Protein AF-A0A8E2F666-F1 (afdb_monomer_lite)

Radius of gyration: 19.04 Å; chains: 1; bounding box: 49×52×47 Å

Secondary structure (DSSP, 8-state):
----------GGGS-HHHHHHHHHHHHHHHTTTS---HHHHHHHHHHHTT-HHHHHHHHHHHHHT-PPPHHHHHHHHHHHHHHTT-----HHHHHHHHHHHHHHHHHHHH-SS---HHHHHHHHHTTSS----HHHHHHHHGGGTTTEE--SSTTPPPEES-HHHHHHHH-TTT---TT-

Organism: NCBI:txid574774

pLDDT: mean 80.24, std 13.09, range [39.84, 94.88]

Sequence (180 aa):
MPAILHRDLVLTDVPRETVDYDIVIYFWQELNDVELSAPGVECLVEKACGLFIWAATACRYIKAGRRVTKEELDQIYTRILLDSIRGDYAEEEKTKLFSLFRRIVGAIVVLFDPLSAKALCELLNSSRQEDIRQEDIKQTLNDLHSVLEIPESQPNPIRLLHPSFRDFLLAKERCQTQQL

Structure (mmCIF, N/CA/C/O backbone):
data_AF-A0A8E2F666-F1
#
_entry.id   AF-A0A8E2F666-F1
#
loop_
_atom_site.group_PDB
_atom_site.id
_atom_site.type_symbol
_atom_site.label_atom_id
_atom_site.label_alt_id
_atom_site.label_comp_id
_atom_site.label_asym_id
_atom_site.label_entity_id
_atom_site.label_seq_id
_atom_site.pdbx_PDB_ins_code
_atom_site.Cartn_x
_atom_site.Cartn_y
_atom_site.Cartn_z
_atom_site.occupancy
_atom_site.B_iso_or_equiv
_atom_site.auth_seq_id
_atom_site.auth_comp_id
_atom_site.auth_asym_id
_atom_site.auth_atom_id
_atom_site.pdbx_PDB_model_num
ATOM 1 N N . MET A 1 1 ? 27.499 35.305 19.940 1.00 39.97 1 MET A N 1
ATOM 2 C CA . MET A 1 1 ? 27.268 33.935 19.434 1.00 39.97 1 MET A CA 1
ATOM 3 C C . MET A 1 1 ? 26.036 33.999 18.541 1.00 39.97 1 MET A C 1
ATOM 5 O O . MET A 1 1 ? 25.009 34.420 19.059 1.00 39.97 1 MET A O 1
ATOM 9 N N . PRO A 1 2 ? 26.126 33.742 17.223 1.00 41.59 2 PRO A N 1
ATOM 10 C CA . PRO A 1 2 ? 24.967 33.833 16.342 1.00 41.59 2 PRO A CA 1
ATOM 11 C C . PRO A 1 2 ? 24.052 32.621 16.545 1.00 41.59 2 PRO A C 1
ATOM 13 O O . PRO A 1 2 ? 24.527 31.495 16.684 1.00 41.59 2 PRO A O 1
ATOM 16 N N . ALA A 1 3 ? 22.746 32.877 16.602 1.00 41.34 3 ALA A N 1
ATOM 17 C CA . ALA A 1 3 ? 21.719 31.857 16.748 1.00 41.34 3 ALA A CA 1
ATOM 18 C C . ALA A 1 3 ? 21.662 30.991 15.483 1.00 41.34 3 ALA A C 1
ATOM 20 O O . ALA A 1 3 ? 21.488 31.501 14.376 1.00 41.34 3 ALA A O 1
ATOM 21 N N . ILE A 1 4 ? 21.816 29.682 15.655 1.00 47.88 4 ILE A N 1
ATOM 22 C CA . ILE A 1 4 ? 21.567 28.705 14.600 1.00 47.88 4 ILE A CA 1
ATOM 23 C C . ILE A 1 4 ? 20.048 28.660 14.419 1.00 47.88 4 ILE A C 1
ATOM 25 O O . ILE A 1 4 ? 19.332 28.175 15.293 1.00 47.88 4 ILE A O 1
ATOM 29 N N . LEU A 1 5 ? 19.550 29.220 13.314 1.00 39.84 5 LEU A N 1
ATOM 30 C CA . LEU A 1 5 ? 18.171 29.011 12.886 1.00 39.84 5 LEU A CA 1
ATOM 31 C C . LEU A 1 5 ? 18.035 27.536 12.489 1.00 39.84 5 LEU A C 1
ATOM 33 O O . LEU A 1 5 ? 18.427 27.146 11.390 1.00 39.84 5 LEU A O 1
ATOM 37 N N . HIS A 1 6 ? 17.484 26.718 13.383 1.00 48.69 6 HIS A N 1
ATOM 38 C CA . HIS A 1 6 ? 16.915 25.435 12.993 1.00 48.69 6 HIS A CA 1
ATOM 39 C C . HIS A 1 6 ? 15.712 25.728 12.091 1.00 48.69 6 HIS A C 1
ATOM 41 O O . HIS A 1 6 ? 14.662 26.166 12.554 1.00 48.69 6 HIS A O 1
ATOM 47 N N . ARG A 1 7 ? 15.893 25.570 10.777 1.00 46.53 7 ARG A N 1
ATOM 48 C CA . ARG A 1 7 ? 14.768 25.374 9.866 1.00 46.53 7 ARG A CA 1
ATOM 49 C C . ARG A 1 7 ? 14.426 23.899 9.931 1.00 46.53 7 ARG A C 1
ATOM 51 O O . ARG A 1 7 ? 15.154 23.081 9.372 1.00 46.53 7 ARG A O 1
ATOM 58 N N . ASP A 1 8 ? 13.339 23.588 10.619 1.00 46.69 8 ASP A N 1
ATOM 59 C CA . ASP A 1 8 ? 12.695 22.290 10.506 1.00 46.69 8 ASP A CA 1
ATOM 60 C C . ASP A 1 8 ? 12.201 22.158 9.063 1.00 46.69 8 ASP A C 1
ATOM 62 O O . ASP A 1 8 ? 11.197 22.748 8.663 1.00 46.69 8 ASP A O 1
ATOM 66 N N . LEU A 1 9 ? 12.978 21.456 8.236 1.00 44.91 9 LEU A N 1
ATOM 67 C CA . LEU A 1 9 ? 12.535 21.016 6.922 1.00 44.91 9 LEU A CA 1
ATOM 68 C C . LEU A 1 9 ? 11.530 19.893 7.164 1.00 44.91 9 LEU A C 1
ATOM 70 O O . LEU A 1 9 ? 11.880 18.721 7.278 1.00 44.91 9 LEU A O 1
ATOM 74 N N . VAL A 1 10 ? 10.274 20.293 7.318 1.00 49.91 10 VAL A N 1
ATOM 75 C CA . VAL A 1 10 ? 9.126 19.399 7.313 1.00 49.91 10 VAL A CA 1
ATOM 76 C C . VAL A 1 10 ? 9.102 18.727 5.936 1.00 49.91 10 VAL A C 1
ATOM 78 O O . VAL A 1 10 ? 8.882 19.382 4.921 1.00 49.91 10 VAL A O 1
ATOM 81 N N . LEU A 1 11 ? 9.402 17.425 5.894 1.00 49.41 11 LEU A N 1
ATOM 82 C CA . LEU A 1 11 ? 9.521 16.614 4.670 1.00 49.41 11 LEU A CA 1
ATOM 83 C C . LEU A 1 11 ? 8.220 16.578 3.838 1.00 49.41 11 LEU A C 1
ATOM 85 O O . LEU A 1 11 ? 8.225 16.143 2.692 1.00 49.41 11 LEU A O 1
ATOM 89 N N . THR A 1 12 ? 7.103 17.030 4.405 1.00 47.50 12 THR A N 1
ATOM 90 C CA . THR A 1 12 ? 5.752 16.903 3.850 1.00 47.50 12 THR A CA 1
ATOM 91 C C . THR A 1 12 ? 5.328 17.996 2.864 1.00 47.50 12 THR A C 1
ATOM 93 O O . THR A 1 12 ? 4.172 17.984 2.459 1.00 47.50 12 THR A O 1
ATOM 96 N N . ASP A 1 13 ? 6.219 18.901 2.440 1.00 58.03 13 ASP A N 1
ATOM 97 C CA . ASP A 1 13 ? 5.845 20.039 1.570 1.00 58.03 13 ASP A CA 1
ATOM 98 C C . ASP A 1 13 ? 6.651 20.131 0.258 1.00 58.03 13 ASP A C 1
ATOM 100 O O . ASP A 1 13 ? 6.774 21.195 -0.351 1.00 58.03 13 ASP A O 1
ATOM 104 N N . VAL A 1 14 ? 7.233 19.014 -0.195 1.00 68.88 14 VAL A N 1
ATOM 105 C CA . VAL A 1 14 ? 7.909 18.954 -1.501 1.00 68.88 14 VAL A CA 1
ATOM 106 C C . VAL A 1 14 ? 6.902 18.519 -2.572 1.00 68.88 14 VAL A C 1
ATOM 108 O O . VAL A 1 14 ? 6.329 17.433 -2.448 1.00 68.88 14 VAL A O 1
ATOM 111 N N . PRO A 1 15 ? 6.680 19.319 -3.635 1.00 83.44 15 PRO A N 1
ATOM 112 C CA . PRO A 1 15 ? 5.785 18.944 -4.721 1.00 83.44 15 PRO A CA 1
ATOM 113 C C . PRO A 1 15 ? 6.176 17.600 -5.323 1.00 83.44 15 PRO A C 1
ATOM 115 O O . PRO A 1 15 ? 7.357 17.319 -5.542 1.00 83.44 15 PRO A O 1
ATOM 118 N N . ARG A 1 16 ? 5.175 16.782 -5.653 1.00 81.06 16 ARG A N 1
ATOM 119 C CA . ARG A 1 16 ? 5.402 15.464 -6.250 1.00 81.06 16 ARG A CA 1
ATOM 120 C C . ARG A 1 16 ? 6.248 15.532 -7.522 1.00 81.06 16 ARG A C 1
ATOM 122 O O . ARG A 1 16 ? 7.115 14.698 -7.726 1.00 81.06 16 ARG A O 1
ATOM 129 N N . GLU A 1 17 ? 6.050 16.573 -8.317 1.00 87.56 17 GLU A N 1
ATOM 130 C CA . GLU A 1 17 ? 6.833 16.859 -9.521 1.00 87.56 17 GLU A CA 1
ATOM 131 C C . GLU A 1 17 ? 8.328 17.019 -9.218 1.00 87.56 17 GLU A C 1
ATOM 133 O O . GLU A 1 17 ? 9.167 16.525 -9.966 1.00 87.56 17 GLU A O 1
ATOM 138 N N . THR A 1 18 ? 8.672 17.668 -8.101 1.00 89.19 18 THR A N 1
ATOM 139 C CA . THR A 1 18 ? 10.059 17.819 -7.648 1.00 89.19 18 THR A CA 1
ATOM 140 C C . THR A 1 18 ? 10.631 16.483 -7.191 1.00 89.19 18 THR A C 1
ATOM 142 O O . THR A 1 18 ? 11.737 16.133 -7.587 1.00 89.19 18 THR A O 1
ATOM 145 N N . VAL A 1 19 ? 9.862 15.704 -6.425 1.00 88.19 19 VAL A N 1
ATOM 146 C CA . VAL A 1 19 ? 10.290 14.370 -5.977 1.00 88.19 19 VAL A CA 1
ATOM 147 C C . VAL A 1 19 ? 10.522 13.439 -7.168 1.00 88.19 19 VAL 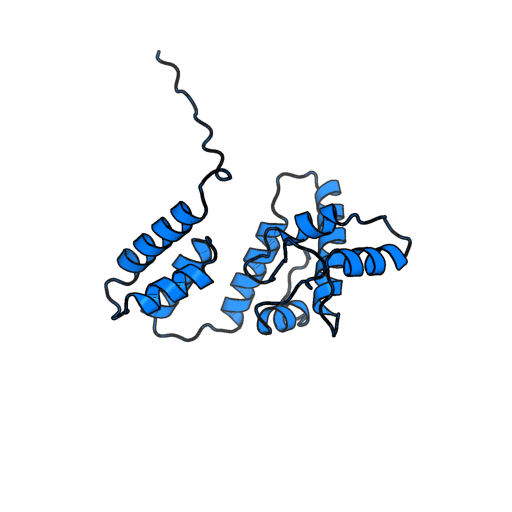A C 1
ATOM 149 O O . VAL A 1 19 ? 11.549 12.769 -7.236 1.00 88.19 19 VAL A O 1
ATOM 152 N N . ASP A 1 20 ? 9.599 13.415 -8.129 1.00 90.81 20 ASP A N 1
ATOM 153 C CA . ASP A 1 20 ? 9.707 12.576 -9.321 1.00 90.81 20 ASP A CA 1
ATOM 154 C C . ASP A 1 20 ? 10.873 13.034 -10.213 1.00 90.81 20 ASP A C 1
ATOM 156 O O . ASP A 1 20 ? 11.606 12.197 -10.740 1.00 90.81 20 ASP A O 1
ATOM 160 N N . TYR A 1 21 ? 11.124 14.344 -10.315 1.00 93.38 21 TYR A N 1
ATOM 161 C CA . TYR A 1 21 ? 12.300 14.885 -11.001 1.00 93.38 21 TYR A CA 1
ATOM 162 C C . TYR A 1 21 ? 13.618 14.474 -10.324 1.00 93.38 21 TYR A C 1
ATOM 164 O O . TYR A 1 21 ? 14.557 14.048 -11.000 1.00 93.38 21 TYR A O 1
ATOM 172 N N . ASP A 1 22 ? 13.689 14.525 -8.994 1.00 94.38 22 ASP A N 1
ATOM 173 C CA . ASP A 1 22 ? 14.873 14.076 -8.260 1.00 94.38 22 ASP A CA 1
ATOM 174 C C . ASP A 1 22 ? 15.072 12.553 -8.397 1.00 94.38 22 ASP A C 1
ATOM 176 O O . ASP A 1 22 ? 16.206 12.077 -8.502 1.00 94.38 22 ASP A O 1
ATOM 180 N N . ILE A 1 23 ? 13.986 11.776 -8.483 1.00 92.50 23 ILE A N 1
ATOM 181 C CA . ILE A 1 23 ? 14.031 10.338 -8.787 1.00 92.50 23 ILE A CA 1
ATOM 182 C C . ILE A 1 23 ? 14.532 10.082 -10.220 1.00 92.50 23 ILE A C 1
ATOM 184 O O . ILE A 1 23 ? 15.317 9.154 -10.421 1.00 92.50 23 ILE A O 1
ATOM 188 N N . VAL A 1 24 ? 14.153 10.903 -11.210 1.00 94.88 24 VAL A N 1
ATOM 189 C CA . VAL A 1 24 ? 14.712 10.836 -12.578 1.00 94.88 24 VAL A CA 1
ATOM 190 C C . VAL A 1 24 ? 16.228 11.018 -12.539 1.00 94.88 24 VAL A C 1
ATOM 192 O O . VAL A 1 24 ? 16.959 10.204 -13.106 1.00 94.88 24 VAL A O 1
ATOM 195 N N . ILE A 1 25 ? 16.712 12.062 -11.856 1.00 94.44 25 ILE A N 1
ATOM 196 C CA . ILE A 1 25 ? 18.153 12.321 -11.715 1.00 94.44 25 ILE A CA 1
ATOM 197 C C . ILE A 1 25 ? 18.838 11.138 -11.033 1.00 94.44 25 ILE A C 1
ATOM 199 O O . ILE A 1 25 ? 19.870 10.664 -11.511 1.00 94.44 25 ILE A O 1
ATOM 203 N N . TYR A 1 26 ? 18.244 10.633 -9.951 1.00 94.75 26 TYR A N 1
ATOM 204 C CA . TYR A 1 26 ? 18.760 9.482 -9.226 1.00 94.75 26 TYR A CA 1
ATOM 205 C C . TYR A 1 26 ? 18.896 8.250 -10.128 1.00 94.75 26 TYR A C 1
ATOM 207 O O . TYR A 1 26 ? 19.944 7.608 -10.112 1.00 94.75 26 TYR A O 1
ATOM 215 N N . PHE A 1 27 ? 17.898 7.941 -10.963 1.00 94.12 27 PHE A N 1
ATOM 216 C CA . PHE A 1 27 ? 17.983 6.827 -11.910 1.00 94.12 27 PHE A CA 1
ATOM 217 C C . PHE A 1 27 ? 19.081 7.018 -12.949 1.00 94.12 27 PHE A C 1
ATOM 219 O O . PHE A 1 27 ? 19.830 6.077 -13.193 1.00 94.12 27 PHE A O 1
ATOM 226 N N . TRP A 1 28 ? 19.212 8.209 -13.535 1.00 92.44 28 TRP A N 1
ATOM 227 C CA . TRP A 1 28 ? 20.272 8.475 -14.511 1.00 92.44 28 TRP A CA 1
ATOM 228 C C . TRP A 1 28 ? 21.667 8.370 -13.909 1.00 92.44 28 TRP A C 1
ATOM 230 O O . TRP A 1 28 ? 22.594 7.913 -14.574 1.00 92.44 28 TRP A O 1
ATOM 240 N N . GLN A 1 29 ? 21.822 8.795 -12.657 1.00 92.44 29 GLN A N 1
ATOM 241 C CA . GLN A 1 29 ? 23.099 8.726 -11.969 1.00 92.44 29 GLN A CA 1
ATOM 242 C C . GLN A 1 29 ? 23.429 7.297 -11.544 1.00 92.44 29 GLN A C 1
ATOM 244 O O . GLN A 1 29 ? 24.550 6.839 -11.755 1.00 92.44 29 GLN A O 1
ATOM 249 N N . GLU A 1 30 ? 22.469 6.597 -10.939 1.00 92.25 30 GLU A N 1
ATOM 250 C CA . GLU A 1 30 ? 22.690 5.233 -10.494 1.00 92.25 30 GLU A CA 1
ATOM 251 C C . GLU A 1 30 ? 22.860 4.299 -11.680 1.00 92.25 30 GLU A C 1
ATOM 253 O O . GLU A 1 30 ? 23.827 3.560 -11.702 1.00 92.25 30 GLU A O 1
ATOM 258 N N . LEU A 1 31 ? 21.990 4.329 -12.682 1.00 90.25 31 LEU A N 1
ATOM 259 C CA . LEU A 1 31 ? 21.995 3.371 -13.792 1.00 90.25 31 LEU A CA 1
ATOM 260 C C . LEU A 1 31 ? 22.849 3.827 -14.981 1.00 90.25 31 LEU A C 1
ATOM 262 O O . LEU A 1 31 ? 22.578 3.447 -16.117 1.00 90.25 31 LEU A O 1
ATOM 266 N N . ASN A 1 32 ? 23.880 4.638 -14.734 1.00 88.38 32 ASN A N 1
ATOM 267 C CA . ASN A 1 32 ? 24.746 5.187 -15.780 1.00 88.38 32 ASN A CA 1
ATOM 268 C C . ASN A 1 32 ? 25.556 4.122 -16.545 1.00 88.38 32 ASN A C 1
ATOM 270 O O . ASN A 1 32 ? 26.026 4.378 -17.651 1.00 88.38 32 ASN A O 1
ATOM 274 N N . ASP A 1 33 ? 25.719 2.941 -15.954 1.00 85.12 33 ASP A N 1
ATOM 275 C CA . ASP A 1 33 ? 26.403 1.770 -16.492 1.00 85.12 33 ASP A CA 1
ATOM 276 C C . ASP A 1 33 ? 25.449 0.789 -17.194 1.00 85.12 33 ASP A C 1
ATOM 278 O O . ASP A 1 33 ? 25.887 -0.236 -17.720 1.00 85.12 33 ASP A O 1
ATOM 282 N N . VAL A 1 34 ? 24.152 1.105 -17.234 1.00 83.69 34 VAL A N 1
ATOM 283 C CA . VAL A 1 34 ? 23.105 0.285 -17.844 1.00 83.69 34 VAL A CA 1
ATOM 284 C C . VAL A 1 34 ? 22.510 1.016 -19.042 1.00 83.69 34 VAL A C 1
ATOM 286 O O . VAL A 1 34 ? 22.144 2.186 -18.970 1.00 83.69 34 VAL A O 1
ATOM 289 N N . GLU A 1 35 ? 22.362 0.311 -20.163 1.00 82.00 35 GLU A N 1
ATOM 290 C CA . GLU A 1 35 ? 21.760 0.872 -21.372 1.00 82.00 35 GLU A CA 1
ATOM 291 C C . GLU A 1 35 ? 20.231 0.978 -21.207 1.00 82.00 35 GLU A C 1
ATOM 293 O O . GLU A 1 35 ? 19.474 0.051 -21.498 1.00 82.00 35 GLU A O 1
ATOM 298 N N . LEU A 1 36 ? 19.772 2.115 -20.678 1.00 80.50 36 LEU A N 1
ATOM 299 C CA . LEU A 1 36 ? 18.359 2.446 -20.491 1.00 80.50 36 LEU A CA 1
ATOM 300 C C . LEU A 1 36 ? 17.947 3.606 -21.394 1.00 80.50 36 LEU A C 1
ATOM 302 O O . LEU A 1 36 ? 18.611 4.636 -21.480 1.00 80.50 36 LEU A O 1
ATOM 306 N N . SER A 1 37 ? 16.803 3.441 -22.054 1.00 85.94 37 SER A N 1
ATOM 307 C CA . SER A 1 37 ? 16.178 4.511 -22.830 1.00 85.94 37 SER A CA 1
ATOM 308 C C . SER A 1 37 ? 15.419 5.479 -21.915 1.00 85.94 37 SER A C 1
ATOM 310 O O . SER A 1 37 ? 14.947 5.082 -20.849 1.00 85.94 37 SER A O 1
ATOM 312 N N . ALA A 1 38 ? 15.238 6.731 -22.349 1.00 84.62 38 ALA A N 1
ATOM 313 C CA . ALA A 1 38 ? 14.453 7.717 -21.599 1.00 84.62 38 ALA A CA 1
ATOM 314 C C . ALA A 1 38 ? 13.021 7.238 -21.253 1.00 84.62 38 ALA A C 1
ATOM 316 O O . ALA A 1 38 ? 12.651 7.345 -20.085 1.00 84.62 38 ALA A O 1
ATOM 317 N N . PRO A 1 39 ? 12.266 6.581 -22.163 1.00 86.69 39 PRO A N 1
ATOM 318 C CA . PRO A 1 39 ? 10.972 5.979 -21.815 1.00 86.69 39 PRO A CA 1
ATOM 319 C C . PRO A 1 39 ? 11.066 4.887 -20.739 1.00 86.69 39 PRO A C 1
ATOM 321 O O . PRO A 1 39 ? 10.139 4.682 -19.958 1.00 86.69 39 PRO A O 1
ATOM 324 N N . GLY A 1 40 ? 12.191 4.166 -20.687 1.00 81.38 40 GLY A N 1
ATOM 325 C CA . GLY A 1 40 ? 12.454 3.181 -19.640 1.00 81.38 40 GLY A CA 1
ATOM 326 C C . GLY A 1 40 ? 12.594 3.833 -18.265 1.00 81.38 40 GLY A C 1
ATOM 327 O O . GLY A 1 40 ? 12.020 3.340 -17.297 1.00 81.38 40 GLY A O 1
ATOM 328 N N . VAL A 1 41 ? 13.305 4.960 -18.188 1.00 87.69 41 VAL A N 1
ATOM 329 C CA . VAL A 1 41 ? 13.456 5.736 -16.947 1.00 87.69 41 VAL A CA 1
ATOM 330 C C . VAL A 1 41 ? 12.126 6.358 -16.520 1.00 87.69 41 VAL A C 1
ATOM 332 O O . VAL A 1 41 ? 11.767 6.248 -15.352 1.00 87.69 41 VAL A O 1
ATOM 335 N N . GLU A 1 42 ? 11.354 6.926 -17.449 1.00 86.88 42 GLU A N 1
ATOM 336 C CA . GLU A 1 42 ? 10.014 7.469 -17.164 1.00 86.88 42 GLU A CA 1
ATOM 337 C C . GLU A 1 42 ? 9.089 6.412 -16.542 1.00 86.88 42 GLU A C 1
ATOM 339 O O . GLU A 1 42 ? 8.443 6.670 -15.527 1.00 86.88 42 GLU A O 1
ATOM 344 N N . CYS A 1 43 ? 9.097 5.186 -17.075 1.00 83.62 43 CYS A N 1
ATOM 345 C CA . CYS A 1 43 ? 8.336 4.072 -16.510 1.00 83.62 43 CYS A CA 1
ATOM 346 C C . CYS A 1 43 ? 8.786 3.726 -15.079 1.00 83.62 43 CYS A C 1
ATOM 348 O O . CYS A 1 43 ? 7.955 3.486 -14.204 1.00 83.62 43 CYS A O 1
ATOM 350 N N . LEU A 1 44 ? 10.095 3.728 -14.802 1.00 87.81 44 LEU A N 1
ATOM 351 C CA . LEU A 1 44 ? 10.609 3.482 -13.450 1.00 87.81 44 LEU A CA 1
ATOM 352 C C . LEU A 1 44 ? 10.197 4.585 -12.467 1.00 87.81 44 LEU A C 1
ATOM 354 O O . LEU A 1 44 ? 9.882 4.281 -11.321 1.00 87.81 44 LEU A O 1
ATOM 358 N N . VAL A 1 45 ? 10.161 5.842 -12.904 1.00 90.69 45 VAL A N 1
ATOM 359 C CA . VAL A 1 45 ? 9.735 6.984 -12.078 1.00 90.69 45 VAL A CA 1
ATOM 360 C C . VAL A 1 45 ? 8.248 6.879 -11.750 1.00 90.69 45 VAL A C 1
ATOM 362 O O . VAL A 1 45 ? 7.869 6.992 -10.584 1.00 90.69 45 VAL A O 1
ATOM 365 N N . GLU A 1 46 ? 7.415 6.552 -12.743 1.00 84.31 46 GLU A N 1
ATOM 366 C CA . GLU A 1 46 ? 5.985 6.300 -12.540 1.00 84.31 46 GLU A CA 1
ATOM 367 C C . GLU A 1 46 ? 5.767 5.197 -11.490 1.00 84.31 46 GLU A C 1
ATOM 369 O O . GLU A 1 46 ? 4.965 5.347 -10.567 1.00 84.31 46 GLU A O 1
ATOM 374 N N . LYS A 1 47 ? 6.533 4.100 -11.572 1.00 78.81 47 LYS A N 1
ATOM 375 C CA . LYS A 1 47 ? 6.447 2.986 -10.613 1.00 78.81 47 LYS A CA 1
ATOM 376 C C . LYS A 1 47 ? 7.033 3.301 -9.243 1.00 78.81 47 LYS A C 1
ATOM 378 O O . LYS A 1 47 ? 6.549 2.748 -8.258 1.00 78.81 47 LYS A O 1
ATOM 383 N N . ALA A 1 48 ? 8.029 4.181 -9.161 1.00 83.31 48 ALA A N 1
ATOM 384 C CA . ALA A 1 48 ? 8.587 4.618 -7.889 1.00 83.31 48 ALA A CA 1
ATOM 385 C C . ALA A 1 48 ? 7.550 5.352 -7.044 1.00 83.31 48 ALA A C 1
ATOM 387 O O . ALA A 1 48 ? 7.655 5.352 -5.821 1.00 83.31 48 ALA A O 1
ATOM 388 N N . CYS A 1 49 ? 6.551 5.960 -7.687 1.00 83.12 49 CYS A N 1
ATOM 389 C CA . CYS A 1 49 ? 5.500 6.710 -7.031 1.00 83.12 49 CYS A CA 1
ATOM 390 C C . CYS A 1 49 ? 6.046 7.655 -5.936 1.00 83.12 49 CYS A C 1
ATOM 392 O O . CYS A 1 49 ? 5.510 7.695 -4.827 1.00 83.12 49 CYS A O 1
ATOM 394 N N . GLY A 1 50 ? 7.096 8.429 -6.243 1.00 84.31 50 GLY A N 1
ATOM 395 C CA . GLY A 1 50 ? 7.714 9.383 -5.313 1.00 84.31 50 GLY A CA 1
ATOM 396 C C . GLY A 1 50 ? 8.557 8.753 -4.195 1.00 84.31 50 GLY A C 1
ATOM 397 O O . GLY A 1 50 ? 8.998 9.451 -3.286 1.00 84.31 50 GLY A O 1
ATOM 398 N N . LEU A 1 51 ? 8.795 7.439 -4.223 1.00 82.38 51 LEU A N 1
ATOM 399 C CA . LEU A 1 51 ? 9.517 6.723 -3.174 1.00 82.38 51 LEU A CA 1
ATOM 400 C C . LEU A 1 51 ? 10.959 6.425 -3.598 1.00 82.38 51 LEU A C 1
ATOM 402 O O . LEU A 1 51 ? 11.231 5.489 -4.352 1.00 82.38 51 LEU A O 1
ATOM 406 N N . PHE A 1 52 ? 11.921 7.141 -3.013 1.00 84.19 52 PHE A N 1
ATOM 407 C CA . PHE A 1 52 ? 13.353 6.871 -3.215 1.00 84.19 52 PHE A CA 1
ATOM 408 C C . PHE A 1 52 ? 13.779 5.464 -2.788 1.00 84.19 52 PHE A C 1
ATOM 410 O O . PHE A 1 52 ? 14.690 4.888 -3.378 1.00 84.19 52 PHE A O 1
ATOM 417 N N . ILE A 1 53 ? 13.103 4.874 -1.798 1.00 76.19 53 ILE A N 1
ATOM 418 C CA . ILE A 1 53 ? 13.351 3.484 -1.388 1.00 76.19 53 ILE A CA 1
ATOM 419 C C . ILE A 1 53 ? 13.058 2.531 -2.551 1.00 76.19 53 ILE A C 1
ATOM 421 O O . ILE A 1 53 ? 13.816 1.582 -2.778 1.00 76.19 53 ILE A O 1
ATOM 425 N N . TRP A 1 54 ? 11.991 2.794 -3.310 1.00 88.12 54 TRP A N 1
ATOM 426 C CA . TRP A 1 54 ? 11.670 2.019 -4.501 1.00 88.12 54 TRP A CA 1
ATOM 427 C C . TRP A 1 54 ? 12.738 2.222 -5.575 1.00 88.12 54 TRP A C 1
ATOM 429 O O . TRP A 1 54 ? 13.272 1.238 -6.085 1.00 88.12 54 TRP A O 1
ATOM 439 N N . ALA A 1 55 ? 13.121 3.474 -5.848 1.00 85.38 55 ALA A N 1
ATOM 440 C CA . ALA A 1 55 ? 14.132 3.795 -6.853 1.00 85.38 55 ALA A CA 1
ATOM 441 C C . ALA A 1 55 ? 15.484 3.125 -6.560 1.00 85.38 55 ALA A C 1
ATOM 443 O O . ALA A 1 55 ? 16.020 2.411 -7.406 1.00 85.38 55 ALA A O 1
ATOM 444 N N . ALA A 1 56 ? 15.988 3.246 -5.329 1.00 85.19 56 ALA A N 1
ATOM 445 C CA . ALA A 1 56 ? 17.222 2.592 -4.890 1.00 85.19 56 ALA A CA 1
ATOM 446 C C . ALA A 1 56 ? 17.153 1.065 -5.018 1.00 85.19 56 ALA A C 1
ATOM 448 O O . ALA A 1 56 ? 18.114 0.404 -5.425 1.00 85.19 56 ALA A O 1
ATOM 449 N N . THR A 1 57 ? 15.991 0.494 -4.698 1.00 80.38 57 THR A N 1
ATOM 450 C CA . THR A 1 57 ? 15.749 -0.940 -4.832 1.00 80.38 57 THR A CA 1
ATOM 451 C C . THR A 1 57 ? 15.807 -1.362 -6.299 1.00 80.38 57 THR A C 1
ATOM 453 O O . THR A 1 57 ? 16.557 -2.282 -6.625 1.00 80.38 57 THR A O 1
ATOM 456 N N . ALA A 1 58 ? 15.085 -0.670 -7.183 1.00 85.12 58 ALA A N 1
ATOM 457 C CA . ALA A 1 58 ? 15.082 -0.929 -8.620 1.00 85.12 58 ALA A CA 1
ATOM 458 C C . ALA A 1 58 ? 16.495 -0.830 -9.216 1.00 85.12 58 ALA A C 1
ATOM 460 O O . ALA A 1 58 ? 16.923 -1.765 -9.896 1.00 85.12 58 ALA A O 1
ATOM 461 N N . CYS A 1 59 ? 17.259 0.217 -8.876 1.00 87.94 59 CYS A N 1
ATOM 462 C CA . CYS A 1 59 ? 18.640 0.389 -9.335 1.00 87.94 59 CYS A CA 1
ATOM 463 C C . CYS A 1 59 ? 19.518 -0.816 -8.993 1.00 87.94 59 CYS A C 1
ATOM 465 O O . CYS A 1 59 ? 20.191 -1.385 -9.855 1.00 87.94 59 CYS A O 1
ATOM 467 N N . ARG A 1 60 ? 19.464 -1.254 -7.731 1.00 83.69 60 ARG A N 1
ATOM 468 C CA . ARG A 1 60 ? 20.223 -2.412 -7.252 1.00 83.69 60 ARG A CA 1
ATOM 469 C C . ARG A 1 60 ? 19.882 -3.691 -8.021 1.00 83.69 60 ARG A C 1
ATOM 471 O O . ARG A 1 60 ? 20.771 -4.505 -8.256 1.00 83.69 60 ARG A O 1
ATOM 478 N N . TYR A 1 61 ? 18.619 -3.892 -8.396 1.00 76.38 61 TYR A N 1
ATOM 479 C CA . TYR A 1 61 ? 18.205 -5.082 -9.147 1.00 76.38 61 TYR A CA 1
ATOM 480 C C . TYR A 1 61 ? 18.620 -5.041 -10.606 1.00 76.38 61 TYR A C 1
ATOM 482 O O . TYR A 1 61 ? 19.133 -6.039 -11.112 1.00 76.38 61 TYR A O 1
ATOM 490 N N . ILE A 1 62 ? 18.420 -3.897 -11.256 1.00 84.50 62 ILE A N 1
ATOM 491 C CA . ILE A 1 62 ? 18.771 -3.702 -12.660 1.00 84.50 62 ILE A CA 1
ATOM 492 C C . ILE A 1 62 ? 20.276 -3.937 -12.848 1.00 84.50 62 ILE A C 1
ATOM 494 O O . ILE A 1 62 ? 20.660 -4.759 -13.676 1.00 84.50 62 ILE A O 1
ATOM 498 N N . LYS A 1 63 ? 21.117 -3.331 -11.998 1.00 83.00 63 LYS A N 1
ATOM 499 C CA . LYS A 1 63 ? 22.576 -3.546 -12.004 1.00 83.00 63 LYS A CA 1
ATOM 500 C C . LYS A 1 63 ? 22.978 -4.997 -11.756 1.00 83.00 63 LYS A C 1
ATOM 502 O O . LYS A 1 63 ? 23.922 -5.500 -12.352 1.00 83.00 63 LYS A O 1
ATOM 507 N N . ALA A 1 64 ? 22.274 -5.684 -10.860 1.00 76.56 64 ALA A N 1
ATOM 508 C CA . ALA A 1 64 ? 22.592 -7.063 -10.514 1.00 76.56 64 ALA A CA 1
ATOM 509 C C . ALA A 1 64 ? 22.118 -8.086 -11.565 1.00 76.56 64 ALA A C 1
ATOM 511 O O . ALA A 1 64 ? 22.412 -9.271 -11.409 1.00 76.56 64 ALA A O 1
ATOM 512 N N . GLY A 1 65 ? 21.349 -7.674 -12.585 1.00 69.19 65 GLY A N 1
ATOM 513 C CA . GLY A 1 65 ? 20.821 -8.562 -13.628 1.00 69.19 65 GLY A CA 1
ATOM 514 C C . GLY A 1 65 ? 19.979 -9.728 -13.091 1.00 69.19 65 GLY A C 1
ATOM 515 O O . GLY A 1 65 ? 19.786 -10.730 -13.780 1.00 69.19 65 G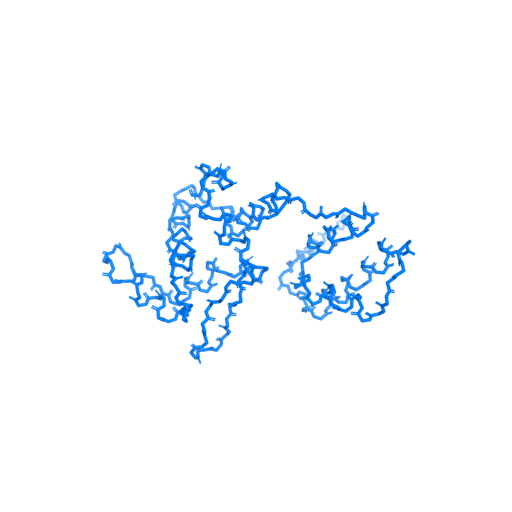LY A O 1
ATOM 516 N N . ARG A 1 66 ? 19.508 -9.637 -11.841 1.00 64.56 66 ARG A N 1
ATOM 517 C CA . ARG A 1 66 ? 18.860 -10.737 -11.122 1.00 64.56 66 ARG A CA 1
ATOM 518 C C . ARG A 1 66 ? 17.382 -10.456 -10.930 1.00 64.56 66 ARG A C 1
ATOM 520 O O . ARG A 1 66 ? 16.974 -9.335 -10.633 1.00 64.56 66 ARG A O 1
ATOM 527 N N . ARG A 1 67 ? 16.576 -11.506 -11.067 1.00 61.81 67 ARG A N 1
ATOM 528 C CA . ARG A 1 67 ? 15.145 -11.442 -10.760 1.00 61.81 67 ARG A CA 1
ATOM 529 C C . ARG A 1 67 ? 14.975 -11.246 -9.255 1.00 61.81 67 ARG A C 1
ATOM 531 O O . ARG A 1 67 ? 15.728 -11.822 -8.471 1.00 61.81 67 ARG A O 1
ATOM 538 N N . VAL A 1 68 ? 13.986 -10.443 -8.874 1.00 65.62 68 VAL A N 1
ATOM 539 C CA . VAL A 1 68 ? 13.613 -10.260 -7.470 1.00 65.62 68 VAL A CA 1
ATOM 540 C C . VAL A 1 68 ? 13.165 -11.609 -6.913 1.00 65.62 68 VAL A C 1
ATOM 542 O O . VAL A 1 68 ? 12.294 -12.260 -7.498 1.00 65.62 68 VAL A O 1
ATOM 545 N N . THR A 1 69 ? 13.785 -12.049 -5.819 1.00 77.31 69 THR A N 1
ATOM 546 C CA . THR A 1 69 ? 13.371 -13.279 -5.135 1.00 77.31 69 THR A CA 1
ATOM 547 C C . THR A 1 69 ? 12.115 -13.035 -4.300 1.00 77.31 69 THR A C 1
ATOM 549 O O . THR A 1 69 ? 11.761 -11.897 -3.979 1.00 77.31 69 THR A O 1
ATOM 552 N N . LYS A 1 70 ? 11.413 -14.113 -3.947 1.00 75.06 70 LYS A N 1
ATOM 553 C CA . LYS A 1 70 ? 10.190 -14.029 -3.145 1.00 75.06 70 LYS A CA 1
ATOM 554 C C . LYS A 1 70 ? 10.493 -13.482 -1.747 1.00 75.06 70 LYS A C 1
ATOM 556 O O . LYS A 1 70 ? 9.760 -12.639 -1.250 1.00 75.06 70 LYS A O 1
ATOM 561 N N . GLU A 1 71 ? 11.621 -13.888 -1.179 1.00 78.81 71 GLU A N 1
ATOM 562 C CA . GLU A 1 71 ? 12.112 -13.476 0.135 1.00 78.81 71 GLU A CA 1
ATOM 563 C C . GLU A 1 71 ? 12.420 -11.974 0.176 1.00 78.81 71 GLU A C 1
ATOM 565 O O . GLU A 1 71 ? 12.185 -11.301 1.177 1.00 78.81 71 GLU A O 1
ATOM 570 N N . GLU A 1 72 ? 12.923 -11.416 -0.923 1.00 76.50 72 GLU A N 1
ATOM 571 C CA . GLU A 1 72 ? 13.210 -9.987 -1.008 1.00 76.50 72 GLU A CA 1
ATOM 572 C C . GLU A 1 72 ? 11.957 -9.138 -1.227 1.00 76.50 72 GLU A C 1
ATOM 574 O O . GLU A 1 72 ? 11.878 -8.035 -0.687 1.00 76.50 72 GLU A O 1
ATOM 579 N N . LEU A 1 73 ? 10.966 -9.642 -1.973 1.00 81.19 73 LEU A N 1
ATOM 580 C CA . LEU A 1 73 ? 9.641 -9.014 -2.023 1.00 81.19 73 LEU A CA 1
ATOM 581 C C . LEU A 1 73 ? 9.000 -8.991 -0.635 1.00 81.19 73 LEU A C 1
ATOM 583 O O . LEU A 1 73 ? 8.467 -7.961 -0.231 1.00 81.19 73 LEU A O 1
ATOM 587 N N . ASP A 1 74 ? 9.117 -10.087 0.114 1.00 82.88 74 ASP A N 1
ATOM 588 C CA . ASP A 1 74 ? 8.584 -10.195 1.472 1.00 82.88 74 ASP A CA 1
ATOM 589 C C . ASP A 1 74 ? 9.236 -9.162 2.407 1.00 82.88 74 ASP A C 1
ATOM 591 O O . ASP A 1 74 ? 8.546 -8.513 3.196 1.00 82.88 74 ASP A O 1
ATOM 595 N N . GLN A 1 75 ? 10.544 -8.909 2.265 1.00 83.00 75 GLN A N 1
ATOM 596 C CA . GLN A 1 75 ? 11.234 -7.839 2.999 1.00 83.00 75 GLN A CA 1
ATOM 597 C C . GLN A 1 75 ? 10.732 -6.439 2.625 1.00 83.00 75 GLN A C 1
ATOM 599 O O . GLN A 1 75 ? 10.577 -5.592 3.506 1.00 83.00 75 GLN A O 1
ATOM 604 N N . ILE A 1 76 ? 10.482 -6.181 1.338 1.00 84.25 76 ILE A N 1
ATOM 605 C CA . ILE A 1 76 ? 9.961 -4.890 0.868 1.00 84.25 76 ILE A CA 1
ATOM 606 C C . ILE A 1 76 ? 8.553 -4.662 1.424 1.00 84.25 76 ILE A C 1
ATOM 608 O O . ILE A 1 76 ? 8.295 -3.613 2.010 1.00 84.25 76 ILE A O 1
ATOM 612 N N . TYR A 1 77 ? 7.667 -5.654 1.315 1.00 86.31 77 TYR A N 1
ATOM 613 C CA . TYR A 1 77 ? 6.310 -5.566 1.853 1.00 86.31 77 TYR A CA 1
ATOM 614 C C . TYR A 1 77 ? 6.296 -5.390 3.367 1.00 86.31 77 TYR A C 1
ATOM 616 O O . TYR A 1 77 ? 5.559 -4.549 3.872 1.00 86.31 77 TYR A O 1
ATOM 624 N N . THR A 1 78 ? 7.158 -6.111 4.085 1.00 85.44 78 THR A N 1
ATOM 625 C CA . THR A 1 78 ? 7.295 -5.952 5.537 1.00 85.44 78 THR A CA 1
ATOM 626 C C . THR A 1 78 ? 7.685 -4.521 5.903 1.00 85.44 78 THR A C 1
ATOM 628 O O . THR A 1 78 ? 7.102 -3.953 6.820 1.00 85.44 78 THR A O 1
ATOM 631 N N . ARG A 1 79 ? 8.632 -3.905 5.182 1.00 84.88 79 ARG A N 1
ATOM 632 C CA . ARG A 1 79 ? 9.023 -2.508 5.433 1.00 84.88 79 ARG A CA 1
ATOM 633 C C . ARG A 1 79 ? 7.885 -1.531 5.171 1.00 84.88 79 ARG A C 1
ATOM 635 O O . ARG A 1 79 ? 7.635 -0.696 6.025 1.00 84.88 79 ARG A O 1
ATOM 642 N N . ILE A 1 80 ? 7.174 -1.679 4.052 1.00 84.38 80 ILE A N 1
ATOM 643 C CA . ILE A 1 80 ? 6.023 -0.824 3.716 1.00 84.38 80 ILE A CA 1
ATOM 644 C C . ILE A 1 80 ? 4.971 -0.873 4.834 1.00 84.38 80 ILE A C 1
ATOM 646 O O . ILE A 1 80 ? 4.500 0.166 5.285 1.00 84.38 80 ILE A O 1
ATOM 650 N N . LEU A 1 81 ? 4.648 -2.073 5.330 1.00 84.12 81 LEU A N 1
ATOM 651 C CA . LEU A 1 81 ? 3.692 -2.245 6.426 1.00 84.12 81 LEU A CA 1
ATOM 652 C C . LEU A 1 81 ? 4.198 -1.637 7.738 1.00 84.12 81 LEU A C 1
ATOM 654 O O . LEU A 1 81 ? 3.452 -0.933 8.412 1.00 84.12 81 LEU A O 1
ATOM 658 N N . LEU A 1 82 ? 5.459 -1.886 8.101 1.00 82.44 82 LEU A N 1
ATOM 659 C CA . LEU A 1 82 ? 6.032 -1.351 9.335 1.00 82.44 82 LEU A CA 1
ATOM 660 C C . LEU A 1 82 ? 6.106 0.174 9.312 1.00 82.44 82 LEU A C 1
ATOM 662 O O . LEU A 1 82 ? 5.744 0.797 10.305 1.00 82.44 82 LEU A O 1
ATOM 666 N N . ASP A 1 83 ? 6.536 0.768 8.199 1.00 82.75 83 ASP A N 1
ATOM 667 C CA . ASP A 1 83 ? 6.637 2.219 8.060 1.00 82.75 83 ASP A CA 1
ATOM 668 C C . ASP A 1 83 ? 5.249 2.884 8.077 1.00 82.75 83 ASP A C 1
ATOM 670 O O . ASP A 1 83 ? 5.115 3.937 8.690 1.00 82.75 83 ASP A O 1
ATOM 674 N N . SER A 1 84 ? 4.199 2.233 7.548 1.00 81.06 84 SER A N 1
ATOM 675 C CA . SER A 1 84 ? 2.814 2.752 7.598 1.00 81.06 84 SER A CA 1
ATOM 676 C C . SER A 1 84 ? 2.200 2.838 9.003 1.00 81.06 84 SER A C 1
ATOM 678 O O . SER A 1 84 ? 1.166 3.468 9.202 1.00 81.06 84 SER A O 1
ATOM 680 N N . ILE A 1 85 ? 2.816 2.187 9.993 1.00 76.50 85 ILE A N 1
ATOM 681 C CA . ILE A 1 85 ? 2.345 2.162 11.389 1.00 76.50 85 ILE A CA 1
ATOM 682 C C . ILE A 1 85 ? 3.383 2.833 12.312 1.00 76.50 85 ILE A C 1
ATOM 684 O O . ILE A 1 85 ? 3.214 2.931 13.531 1.00 76.50 85 ILE A O 1
ATOM 688 N N . ARG A 1 86 ? 4.493 3.319 11.744 1.00 68.81 86 ARG A N 1
ATOM 689 C CA . ARG A 1 86 ? 5.626 3.856 12.490 1.00 68.81 86 ARG A CA 1
ATOM 690 C C . ARG A 1 86 ? 5.364 5.306 12.888 1.00 68.81 86 ARG A C 1
ATOM 692 O O . ARG A 1 86 ? 5.605 6.229 12.122 1.00 68.81 86 ARG A O 1
ATOM 699 N N . GLY A 1 87 ? 4.955 5.503 14.136 1.00 66.50 87 GLY A N 1
ATOM 700 C CA . GLY A 1 87 ? 4.925 6.812 14.791 1.00 66.50 87 GLY A CA 1
ATOM 701 C C . GLY A 1 87 ? 5.321 6.724 16.264 1.00 66.50 87 GLY A C 1
ATOM 702 O O . GLY A 1 87 ? 5.317 5.639 16.856 1.00 66.50 87 GLY A O 1
ATOM 703 N N . ASP A 1 88 ? 5.677 7.866 16.855 1.00 65.50 88 ASP A N 1
ATOM 704 C CA . ASP A 1 88 ? 6.091 7.993 18.263 1.00 65.50 88 ASP A CA 1
ATOM 705 C C . ASP A 1 88 ? 4.878 8.020 19.215 1.00 65.50 88 ASP A C 1
ATOM 707 O O . ASP A 1 88 ? 4.703 8.909 20.044 1.00 65.50 88 ASP A O 1
ATOM 711 N N . TYR A 1 89 ? 3.973 7.059 19.021 1.00 73.00 89 TYR A N 1
ATOM 712 C CA . TYR A 1 89 ? 2.736 6.925 19.782 1.00 73.00 89 TYR A CA 1
ATOM 713 C C . TYR A 1 89 ? 2.966 6.160 21.086 1.00 73.00 89 TYR A C 1
ATOM 715 O O . TYR A 1 89 ? 3.836 5.285 21.173 1.00 73.00 89 TYR A O 1
ATOM 723 N N . ALA A 1 90 ? 2.121 6.422 22.084 1.00 79.25 90 ALA A N 1
ATOM 724 C CA . ALA A 1 90 ? 2.062 5.586 23.277 1.00 79.25 90 ALA A CA 1
ATOM 725 C C . ALA A 1 90 ? 1.675 4.137 22.906 1.00 79.25 90 ALA A C 1
ATOM 727 O O . ALA A 1 90 ? 0.931 3.905 21.953 1.00 79.25 90 ALA A O 1
ATOM 728 N N . GLU A 1 91 ? 2.135 3.141 23.671 1.00 79.12 91 GLU A N 1
ATOM 729 C CA . GLU A 1 91 ? 1.879 1.716 23.372 1.00 79.12 91 GLU A CA 1
ATOM 730 C C . GLU A 1 91 ? 0.377 1.367 23.285 1.00 79.12 91 GLU A C 1
ATOM 732 O O . GLU A 1 91 ? -0.044 0.550 22.459 1.00 79.12 91 GLU A O 1
ATOM 737 N N . GLU A 1 92 ? -0.460 2.034 24.083 1.00 78.56 92 GLU A N 1
ATOM 738 C CA . GLU A 1 92 ? -1.920 1.883 24.023 1.00 78.56 92 GLU A CA 1
ATOM 739 C C . GLU A 1 92 ? -2.513 2.410 22.706 1.00 78.56 92 GLU A C 1
ATOM 741 O O . GLU A 1 92 ? -3.424 1.798 22.143 1.00 78.56 92 GLU A O 1
ATOM 746 N N . GLU A 1 93 ? -1.987 3.520 22.185 1.00 80.44 93 GLU A N 1
ATOM 747 C CA . GLU A 1 93 ? -2.410 4.104 20.907 1.00 80.44 93 GLU A CA 1
ATOM 748 C C . GLU A 1 93 ? -1.936 3.259 19.728 1.00 80.44 93 GLU A C 1
ATOM 750 O O . GLU A 1 93 ? -2.725 2.987 18.822 1.00 80.44 93 GLU A O 1
ATOM 755 N N . LYS A 1 94 ? -0.698 2.745 19.780 1.00 81.06 94 LYS A N 1
ATOM 756 C CA . LYS A 1 94 ? -0.197 1.788 18.784 1.00 81.06 94 LYS A CA 1
ATOM 757 C C . LYS A 1 94 ? -1.114 0.582 18.679 1.00 81.06 94 LYS A C 1
ATOM 759 O O . LYS A 1 94 ? -1.491 0.202 17.580 1.00 81.06 94 LYS A O 1
ATOM 764 N N . THR A 1 95 ? -1.527 0.007 19.808 1.00 82.00 95 THR A N 1
ATOM 765 C CA . THR A 1 95 ? -2.401 -1.178 19.817 1.00 82.00 95 THR A CA 1
ATOM 766 C C . THR A 1 95 ? -3.727 -0.923 19.088 1.00 82.00 95 THR A C 1
ATOM 768 O O . THR A 1 95 ? -4.193 -1.783 18.338 1.00 82.00 95 THR A O 1
ATOM 771 N N . LYS A 1 96 ? -4.318 0.267 19.262 1.00 82.81 96 LYS A N 1
ATOM 772 C CA . LYS A 1 96 ? -5.536 0.681 18.543 1.00 82.81 96 LYS A CA 1
ATOM 773 C C . LYS A 1 96 ? -5.276 0.922 17.057 1.00 82.81 96 LYS A C 1
ATOM 775 O O . LYS A 1 96 ? -6.076 0.513 16.221 1.00 82.81 96 LYS A O 1
ATOM 780 N N . LEU A 1 97 ? -4.151 1.547 16.719 1.00 83.00 97 LEU A N 1
ATOM 781 C CA . LEU A 1 97 ? -3.757 1.768 15.330 1.00 83.00 97 LEU A CA 1
ATOM 782 C C . LEU A 1 97 ? -3.547 0.433 14.599 1.00 83.00 97 LEU A C 1
ATOM 784 O O . LEU A 1 97 ? -4.079 0.236 13.510 1.00 83.00 97 LEU A O 1
ATOM 788 N N . PHE A 1 98 ? -2.866 -0.523 15.234 1.00 84.06 98 PHE A N 1
ATOM 789 C CA . PHE A 1 98 ? -2.672 -1.877 14.712 1.00 84.06 98 PHE A CA 1
ATOM 790 C C . PHE A 1 98 ? -3.994 -2.623 14.527 1.00 84.06 98 PHE A C 1
ATOM 792 O O . PHE A 1 98 ? -4.205 -3.257 13.491 1.00 84.06 98 PHE A O 1
ATOM 799 N N . SER A 1 99 ? -4.904 -2.557 15.504 1.00 86.12 99 SER A N 1
ATOM 800 C CA . SER A 1 99 ? -6.194 -3.242 15.394 1.00 86.12 99 SER A CA 1
ATOM 801 C C . SER A 1 99 ? -7.030 -2.683 14.241 1.00 86.12 99 SER A C 1
ATOM 803 O O . SER A 1 99 ? -7.605 -3.466 13.479 1.00 86.12 99 SER A O 1
ATOM 805 N N . LEU A 1 100 ? -7.038 -1.358 14.068 1.00 87.75 100 LEU A N 1
ATOM 806 C CA . LEU A 1 100 ? -7.710 -0.664 12.975 1.00 87.75 100 LEU A CA 1
ATOM 807 C C . LEU A 1 100 ? -7.085 -1.013 11.619 1.00 87.75 100 LEU A C 1
ATOM 809 O O . LEU A 1 100 ? -7.797 -1.436 10.704 1.00 87.75 100 LEU A O 1
ATOM 813 N N . PHE A 1 101 ? -5.756 -0.933 11.522 1.00 89.38 101 PHE A N 1
ATOM 814 C CA . PHE A 1 101 ? -4.994 -1.290 10.328 1.00 89.38 101 PHE A CA 1
ATOM 815 C C . PHE A 1 101 ? -5.300 -2.717 9.877 1.00 89.38 101 PHE A C 1
ATOM 817 O O . PHE A 1 101 ? -5.682 -2.950 8.728 1.00 89.38 101 PHE A O 1
ATOM 824 N N . ARG A 1 102 ? -5.233 -3.679 10.804 1.00 88.00 102 ARG A N 1
ATOM 825 C CA . ARG A 1 102 ? -5.535 -5.085 10.521 1.00 88.00 102 ARG A CA 1
ATOM 826 C C . ARG A 1 102 ? -6.976 -5.283 10.059 1.00 88.00 102 ARG A C 1
ATOM 828 O O . ARG A 1 102 ? -7.220 -6.113 9.186 1.00 88.00 102 ARG A O 1
ATOM 835 N N . ARG A 1 103 ? -7.934 -4.538 10.620 1.00 90.00 103 ARG A N 1
ATOM 836 C CA . ARG A 1 103 ? -9.355 -4.630 10.243 1.00 90.00 103 ARG A CA 1
ATOM 837 C C . ARG A 1 103 ? -9.580 -4.137 8.813 1.00 90.00 103 ARG A C 1
ATOM 839 O O . ARG A 1 103 ? -10.249 -4.815 8.038 1.00 90.00 103 ARG A O 1
ATOM 846 N N . ILE A 1 104 ? -8.979 -3.004 8.455 1.00 91.50 104 ILE A N 1
ATOM 847 C CA . ILE A 1 104 ? -9.123 -2.380 7.133 1.00 91.50 104 ILE A CA 1
ATOM 848 C C . ILE A 1 104 ? -8.362 -3.174 6.067 1.00 91.50 104 ILE A C 1
ATOM 850 O O . ILE A 1 104 ? -8.965 -3.635 5.096 1.00 91.50 104 ILE A O 1
ATOM 854 N N . VAL A 1 105 ? -7.055 -3.378 6.250 1.00 90.56 105 VAL A N 1
ATOM 855 C CA . VAL A 1 105 ? -6.210 -4.083 5.274 1.00 90.56 105 VAL A CA 1
ATOM 856 C C . VAL A 1 105 ? -6.629 -5.546 5.158 1.00 90.56 105 VAL A C 1
ATOM 858 O O . VAL A 1 105 ? -6.730 -6.071 4.050 1.00 90.56 105 VAL A O 1
ATOM 861 N N . GLY A 1 106 ? -6.969 -6.192 6.278 1.00 89.00 106 GLY A N 1
ATOM 862 C CA . GLY A 1 106 ? -7.484 -7.559 6.282 1.00 89.00 106 GLY A CA 1
ATOM 863 C C . GLY A 1 106 ? -8.767 -7.703 5.466 1.00 89.00 106 GLY A C 1
ATOM 864 O O . GLY A 1 106 ? -8.878 -8.632 4.666 1.00 89.00 106 GLY A O 1
ATOM 865 N N . ALA A 1 107 ? -9.708 -6.762 5.590 1.00 91.19 107 ALA A N 1
ATOM 866 C CA . ALA A 1 107 ? -10.914 -6.769 4.769 1.00 91.19 107 ALA A CA 1
ATOM 867 C C . ALA A 1 107 ? -10.586 -6.613 3.276 1.00 91.19 107 ALA A C 1
ATOM 869 O O . ALA A 1 107 ? -11.041 -7.426 2.477 1.00 91.19 107 ALA A O 1
ATOM 870 N N . ILE A 1 108 ? -9.743 -5.647 2.898 1.00 91.19 108 ILE A N 1
ATOM 871 C CA . ILE A 1 108 ? -9.334 -5.426 1.496 1.00 91.19 108 ILE A CA 1
ATOM 872 C C . ILE A 1 108 ? -8.726 -6.694 0.879 1.00 91.19 108 ILE A C 1
ATOM 874 O O . ILE A 1 108 ? -9.028 -7.044 -0.259 1.00 91.19 108 ILE A O 1
ATOM 878 N N . VAL A 1 109 ? -7.891 -7.406 1.636 1.00 88.56 109 VAL A N 1
ATOM 879 C CA . VAL A 1 109 ? -7.189 -8.615 1.178 1.00 88.56 109 VAL A CA 1
ATOM 880 C C . VAL A 1 109 ? -8.123 -9.819 1.034 1.00 88.56 109 VAL A C 1
ATOM 882 O O . VAL A 1 109 ? -7.918 -10.661 0.152 1.00 88.56 109 VAL A O 1
ATOM 885 N N . VAL A 1 110 ? -9.135 -9.937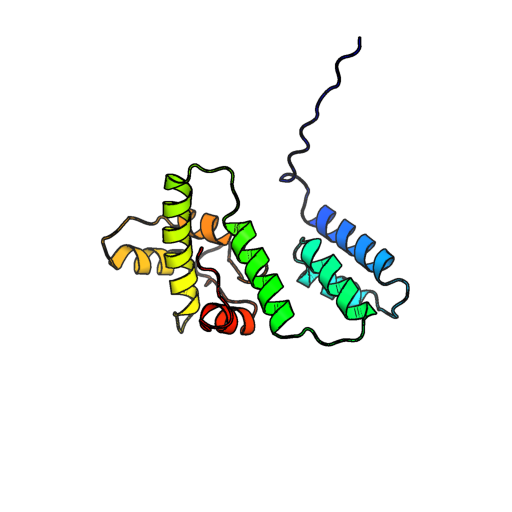 1.895 1.00 87.88 110 VAL A N 1
ATOM 886 C CA . VAL A 1 110 ? -10.074 -11.072 1.897 1.00 87.88 110 VAL A CA 1
ATOM 887 C C . VAL A 1 110 ? -11.217 -10.869 0.904 1.00 87.88 110 VAL A C 1
ATOM 889 O O . VAL A 1 110 ? -11.706 -11.848 0.340 1.00 87.88 110 VAL A O 1
ATOM 892 N N . LEU A 1 111 ? -11.616 -9.624 0.643 1.00 87.81 111 LEU A N 1
ATOM 893 C CA . LEU A 1 111 ? -12.681 -9.316 -0.305 1.00 87.81 111 LEU A CA 1
ATOM 894 C C . LEU A 1 111 ? -12.354 -9.853 -1.707 1.00 87.81 111 LEU A C 1
ATOM 896 O O . LEU A 1 111 ? -11.224 -9.781 -2.200 1.00 87.81 111 LEU A O 1
ATOM 900 N N . PHE A 1 112 ? -13.363 -10.453 -2.339 1.00 82.19 112 PHE A N 1
ATOM 901 C CA . PHE A 1 112 ? -13.261 -10.915 -3.721 1.00 82.19 112 PHE A CA 1
ATOM 902 C C . PHE A 1 112 ? -13.329 -9.726 -4.683 1.00 82.19 112 PHE A C 1
ATOM 904 O O . PHE A 1 112 ? -12.450 -9.574 -5.529 1.00 82.19 112 PHE A O 1
ATOM 911 N N . ASP A 1 113 ? -14.319 -8.853 -4.476 1.00 86.38 113 ASP A N 1
ATOM 912 C CA . ASP A 1 113 ? -14.510 -7.634 -5.251 1.00 86.38 113 ASP A CA 1
ATOM 913 C C . ASP A 1 113 ? -13.995 -6.401 -4.486 1.00 86.38 113 ASP A C 1
ATOM 915 O O . ASP A 1 113 ? -14.395 -6.176 -3.338 1.00 86.38 113 ASP A O 1
ATOM 919 N N . PRO A 1 114 ? -13.125 -5.580 -5.108 1.00 90.94 114 PRO A N 1
ATOM 920 C CA . PRO A 1 114 ? -12.680 -4.304 -4.561 1.00 90.94 114 PRO A CA 1
ATOM 921 C C . PRO A 1 114 ? -13.844 -3.376 -4.188 1.00 90.94 114 PRO A C 1
ATOM 923 O O . PRO A 1 114 ? -14.747 -3.146 -4.993 1.00 90.94 114 PRO A O 1
ATOM 926 N N . LEU A 1 115 ? -13.790 -2.785 -2.993 1.00 92.38 115 LEU A N 1
ATOM 927 C CA . LEU A 1 115 ? -14.792 -1.836 -2.502 1.00 92.38 115 LEU A CA 1
ATOM 928 C C . LEU A 1 115 ? -14.249 -0.407 -2.476 1.00 92.38 115 LEU A C 1
ATOM 930 O O . LEU A 1 115 ? -13.055 -0.178 -2.294 1.00 92.38 115 LEU A O 1
ATOM 934 N N . SER A 1 116 ? -15.141 0.572 -2.627 1.00 93.00 116 SER A N 1
ATOM 935 C CA . SER A 1 116 ? -14.812 1.973 -2.343 1.00 93.00 116 SER A CA 1
ATOM 936 C C . SER A 1 116 ? -14.608 2.186 -0.843 1.00 93.00 116 SER A C 1
ATOM 938 O O . SER A 1 116 ? -15.132 1.424 -0.028 1.00 93.00 116 SER A O 1
ATOM 940 N N . ALA A 1 117 ? -13.909 3.259 -0.457 1.00 91.44 117 ALA A N 1
ATOM 941 C CA . ALA A 1 117 ? -13.727 3.610 0.956 1.00 91.44 117 ALA A CA 1
ATOM 942 C C . ALA A 1 117 ? -15.067 3.717 1.711 1.00 91.44 117 ALA A C 1
ATOM 944 O O . ALA A 1 117 ? -15.177 3.289 2.857 1.00 91.44 117 ALA A O 1
ATOM 945 N N . LYS A 1 118 ? -16.117 4.219 1.046 1.00 91.12 118 LYS A N 1
ATOM 946 C CA . LYS A 1 118 ? -17.471 4.288 1.606 1.00 91.12 118 LYS A CA 1
ATOM 947 C C . LYS A 1 118 ? -18.076 2.905 1.850 1.00 91.12 118 LYS A C 1
ATOM 949 O O . LYS A 1 118 ? -18.522 2.639 2.959 1.00 91.12 118 LYS A O 1
ATOM 954 N N . ALA A 1 119 ? -18.074 2.032 0.843 1.00 92.00 119 ALA A N 1
ATOM 955 C CA . ALA A 1 119 ? -18.641 0.690 0.984 1.00 92.00 119 ALA A CA 1
ATOM 956 C C . ALA A 1 119 ? -17.856 -0.156 2.002 1.00 92.00 119 ALA A C 1
ATOM 958 O O . ALA A 1 119 ? -18.445 -0.913 2.770 1.00 92.00 119 ALA A O 1
ATOM 959 N N . LEU A 1 120 ? -16.531 0.013 2.055 1.00 91.88 120 LEU A N 1
ATOM 960 C CA . LEU A 1 120 ? -15.680 -0.627 3.054 1.00 91.88 120 LEU A CA 1
ATOM 961 C C . LEU A 1 120 ? -16.008 -0.134 4.474 1.00 91.88 120 LEU A C 1
ATOM 963 O O . LEU A 1 120 ? -16.119 -0.946 5.385 1.00 91.88 120 LEU A O 1
ATOM 967 N N . CYS A 1 121 ? -16.224 1.171 4.656 1.00 91.50 121 CYS A N 1
ATOM 968 C CA . CYS A 1 121 ? -16.667 1.758 5.925 1.00 91.50 121 CYS A CA 1
ATOM 969 C C . CYS A 1 121 ? -17.996 1.154 6.406 1.00 91.50 121 CYS A C 1
ATOM 971 O O . CYS A 1 121 ? -18.095 0.673 7.535 1.00 91.50 121 CYS A O 1
ATOM 973 N N . GLU A 1 122 ? -18.997 1.102 5.526 1.00 91.19 122 GLU A N 1
ATOM 974 C CA . GLU A 1 122 ? -20.306 0.505 5.822 1.00 91.19 122 GLU A CA 1
ATOM 975 C C . GLU A 1 122 ? -20.182 -0.983 6.202 1.00 91.19 122 GLU A C 1
ATOM 977 O O . GLU A 1 122 ? -20.783 -1.438 7.183 1.00 91.19 122 GLU A O 1
ATOM 982 N N . LEU A 1 123 ? -19.340 -1.736 5.486 1.00 90.75 123 LEU A N 1
ATOM 983 C CA . LEU A 1 123 ? -19.066 -3.142 5.779 1.00 90.75 123 LEU A CA 1
ATOM 984 C C . LEU A 1 123 ? -18.423 -3.325 7.162 1.00 90.75 123 LEU A C 1
ATOM 986 O O . LEU A 1 123 ? -18.860 -4.170 7.942 1.00 90.75 123 LEU A O 1
ATOM 990 N N . LEU A 1 124 ? -17.402 -2.531 7.483 1.00 89.19 124 LEU A N 1
ATOM 991 C CA . LEU A 1 124 ? -16.647 -2.669 8.729 1.00 89.19 124 LEU A CA 1
ATOM 992 C C . LEU A 1 124 ? -17.442 -2.229 9.969 1.00 89.19 124 LEU A C 1
ATOM 994 O O . LEU A 1 124 ? -17.239 -2.787 11.046 1.00 89.19 124 LEU A O 1
ATOM 998 N N . ASN A 1 125 ? -18.375 -1.286 9.824 1.00 88.88 125 ASN A N 1
ATOM 999 C CA . ASN A 1 125 ? -19.246 -0.835 10.919 1.00 88.88 125 ASN A CA 1
ATOM 1000 C C . ASN A 1 125 ? -20.417 -1.784 11.199 1.00 88.88 125 ASN A C 1
ATOM 1002 O O . ASN A 1 125 ? -21.072 -1.694 12.239 1.00 88.88 125 ASN A O 1
ATOM 1006 N N . SER A 1 126 ? -20.656 -2.757 10.319 1.00 78.56 126 SER A N 1
ATOM 1007 C CA . SER A 1 126 ? -21.716 -3.751 10.502 1.00 78.56 126 SER A CA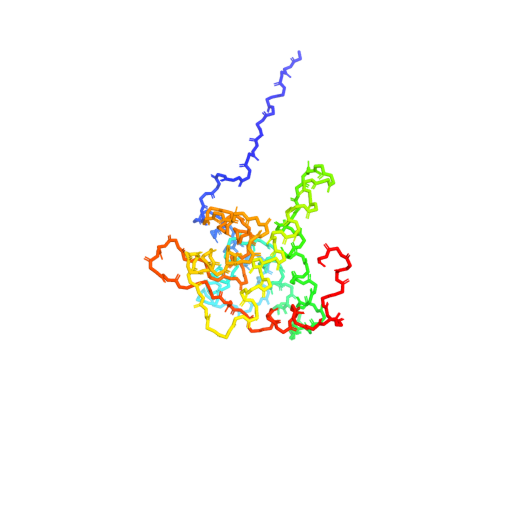 1
ATOM 1008 C C . SER A 1 126 ? -21.478 -4.671 11.715 1.00 78.56 126 SER A C 1
ATOM 1010 O O . SER A 1 126 ? -22.426 -5.273 12.220 1.00 78.56 126 SER A O 1
ATOM 1012 N N . SER A 1 127 ? -20.238 -4.774 12.225 1.00 66.25 127 SER A N 1
ATOM 1013 C CA . SER A 1 127 ? -19.865 -5.712 13.298 1.00 66.25 127 SER A CA 1
ATOM 1014 C C . SER A 1 127 ? -19.924 -5.153 14.736 1.00 66.25 127 SER A C 1
ATOM 1016 O O . SER A 1 127 ? -19.515 -5.850 15.662 1.00 66.25 127 SER A O 1
ATOM 1018 N N . ARG A 1 128 ? -20.474 -3.945 14.960 1.00 58.28 128 ARG A N 1
ATOM 1019 C CA . ARG A 1 128 ? -20.795 -3.347 16.288 1.00 58.28 128 ARG A CA 1
ATOM 1020 C C . ARG A 1 128 ? -19.640 -3.151 17.294 1.00 58.28 128 ARG A C 1
ATOM 1022 O O . ARG A 1 128 ? -19.914 -2.962 18.477 1.00 58.28 128 ARG A O 1
ATOM 1029 N N . GLN A 1 129 ? -18.375 -3.183 16.875 1.00 60.75 129 GLN A N 1
ATOM 1030 C CA . GLN A 1 129 ? -17.248 -3.106 17.820 1.00 60.75 129 GLN A CA 1
ATOM 1031 C C . GLN A 1 129 ? -16.690 -1.687 18.009 1.00 60.75 129 GLN A C 1
ATOM 1033 O O . GLN A 1 129 ? -16.326 -1.348 19.126 1.00 60.75 129 GLN A O 1
ATOM 1038 N N . GLU A 1 130 ? -16.676 -0.863 16.957 1.00 67.75 130 GLU A N 1
ATOM 1039 C CA . GLU A 1 130 ? -16.179 0.527 16.935 1.00 67.75 130 GLU A CA 1
ATOM 1040 C C . GLU A 1 130 ? -16.642 1.201 15.636 1.00 67.75 130 GLU A C 1
ATOM 1042 O O . GLU A 1 130 ? -16.556 0.563 14.582 1.00 67.75 130 GLU A O 1
ATOM 1047 N N . ASP A 1 131 ? -17.070 2.465 15.704 1.00 82.88 131 ASP A N 1
ATOM 1048 C CA . ASP A 1 131 ? -17.425 3.267 14.527 1.00 82.88 131 ASP A CA 1
ATOM 1049 C C . ASP A 1 131 ? -16.159 3.744 13.799 1.00 82.88 131 ASP A C 1
ATOM 1051 O O . ASP A 1 131 ? -15.440 4.618 14.280 1.00 82.88 131 ASP A O 1
ATOM 1055 N N . ILE A 1 132 ? -15.900 3.174 12.623 1.00 87.81 132 ILE A N 1
ATOM 1056 C CA . ILE A 1 132 ? -14.860 3.598 11.682 1.00 87.81 132 ILE A CA 1
ATOM 1057 C C . ILE A 1 132 ? -15.443 4.674 10.768 1.00 87.81 132 ILE A C 1
ATOM 1059 O O . ILE A 1 132 ? -16.512 4.497 10.182 1.00 87.81 132 ILE A O 1
ATOM 1063 N N . ARG A 1 133 ? -14.739 5.791 10.603 1.00 90.38 133 ARG A N 1
ATOM 1064 C CA . ARG A 1 133 ? -15.081 6.859 9.656 1.00 90.38 133 ARG A CA 1
ATOM 1065 C C . ARG A 1 133 ? -14.347 6.641 8.335 1.00 90.38 133 ARG A C 1
ATOM 1067 O O . ARG A 1 133 ? -13.367 5.905 8.247 1.00 90.38 133 ARG A O 1
ATOM 1074 N N . GLN A 1 134 ? -14.813 7.287 7.267 1.00 88.56 134 GLN A N 1
ATOM 1075 C CA . GLN A 1 134 ? -14.130 7.181 5.970 1.00 88.56 134 GLN A CA 1
ATOM 1076 C C . GLN A 1 134 ? -12.732 7.808 6.015 1.00 88.56 134 GLN A C 1
ATOM 1078 O O . GLN A 1 134 ? -11.825 7.326 5.340 1.00 88.56 134 GLN A O 1
ATOM 1083 N N . GLU A 1 135 ? -12.555 8.846 6.830 1.00 88.19 135 GLU A N 1
ATOM 1084 C CA . GLU A 1 135 ? -11.263 9.479 7.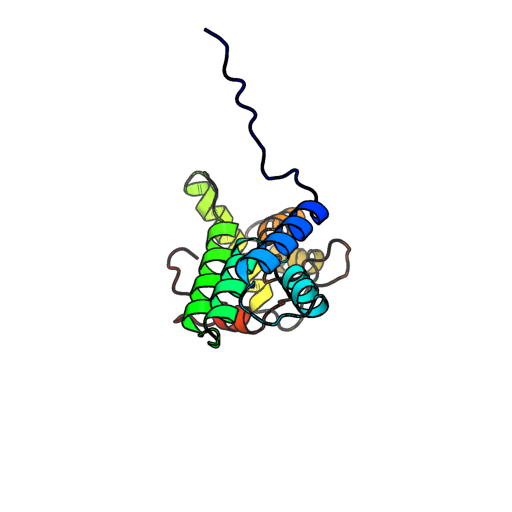085 1.00 88.19 135 GLU A CA 1
ATOM 1085 C C . GLU A 1 135 ? -10.276 8.494 7.716 1.00 88.19 135 GLU A C 1
ATOM 1087 O O . GLU A 1 135 ? -9.131 8.447 7.281 1.00 88.19 13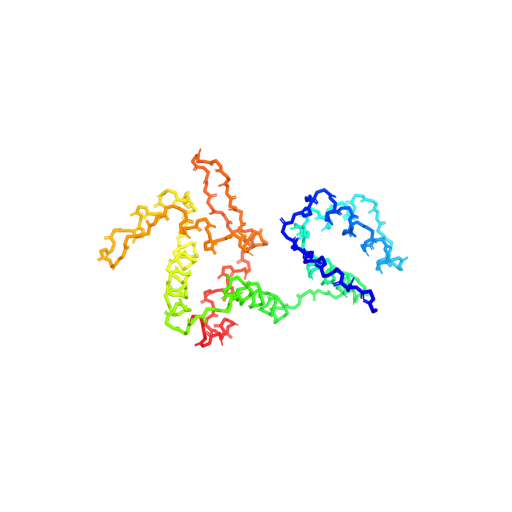5 GLU A O 1
ATOM 1092 N N . ASP A 1 136 ? -10.730 7.647 8.645 1.00 89.31 136 ASP A N 1
ATOM 1093 C CA . ASP A 1 136 ? -9.886 6.631 9.285 1.00 89.31 136 ASP A CA 1
ATOM 1094 C C . ASP A 1 136 ? -9.373 5.616 8.254 1.00 89.31 136 ASP A C 1
ATOM 1096 O O . ASP A 1 136 ? -8.210 5.217 8.288 1.00 89.31 136 ASP A O 1
ATOM 1100 N N . ILE A 1 137 ? -10.215 5.242 7.280 1.00 90.75 137 ILE A N 1
ATOM 1101 C CA . ILE A 1 137 ? -9.811 4.373 6.165 1.00 90.75 137 ILE A CA 1
ATOM 1102 C C . ILE A 1 137 ? -8.760 5.061 5.303 1.00 90.75 137 ILE A C 1
ATOM 1104 O O . ILE A 1 137 ? -7.730 4.461 5.010 1.00 90.75 137 ILE A O 1
ATOM 1108 N N . LYS A 1 138 ? -8.996 6.314 4.902 1.00 89.12 138 LYS A N 1
ATOM 1109 C CA . LYS A 1 138 ? -8.036 7.056 4.077 1.00 89.12 138 LYS A CA 1
ATOM 1110 C C . LYS A 1 138 ? -6.694 7.224 4.791 1.00 89.12 138 LYS A C 1
ATOM 1112 O O . LYS A 1 138 ? -5.666 6.950 4.187 1.00 89.12 138 LYS A O 1
ATOM 1117 N N . GLN A 1 139 ? -6.706 7.599 6.069 1.00 87.94 139 GLN A N 1
ATOM 1118 C CA . GLN A 1 139 ? -5.498 7.766 6.880 1.00 87.94 139 GLN A CA 1
ATOM 1119 C C . GLN A 1 139 ? -4.729 6.455 7.039 1.00 87.94 139 GLN A C 1
ATOM 1121 O O . GLN A 1 139 ? -3.527 6.426 6.809 1.00 87.94 139 GLN A O 1
ATOM 1126 N N . THR A 1 140 ? -5.426 5.358 7.347 1.00 89.44 140 THR A N 1
ATOM 1127 C CA . THR A 1 140 ? -4.807 4.030 7.497 1.00 89.44 140 THR A CA 1
ATOM 1128 C C . THR A 1 140 ? -4.103 3.572 6.218 1.00 89.44 140 THR A C 1
ATOM 1130 O O . THR A 1 140 ? -3.100 2.865 6.271 1.00 89.44 140 THR A O 1
ATOM 1133 N N . LEU A 1 141 ? -4.644 3.938 5.055 1.00 90.38 141 LEU A N 1
ATOM 1134 C CA . LEU A 1 141 ? -4.128 3.499 3.762 1.00 90.38 141 LEU A CA 1
ATOM 1135 C C . LEU A 1 141 ? -3.152 4.498 3.125 1.00 90.38 141 LEU A C 1
ATOM 1137 O O . LEU A 1 141 ? -2.533 4.154 2.123 1.00 90.38 141 LEU A O 1
ATOM 1141 N N . ASN A 1 142 ? -2.990 5.696 3.691 1.00 86.25 142 ASN A N 1
ATOM 1142 C CA . ASN A 1 142 ? -2.234 6.797 3.091 1.00 86.25 142 ASN A CA 1
ATOM 1143 C C . ASN A 1 142 ? -0.787 6.416 2.739 1.00 86.25 142 ASN A C 1
ATOM 1145 O O . ASN A 1 142 ? -0.275 6.806 1.700 1.00 86.25 142 ASN A O 1
ATOM 1149 N N . ASP A 1 143 ? -0.139 5.578 3.544 1.00 84.44 143 ASP A N 1
ATOM 1150 C CA . ASP A 1 143 ? 1.256 5.187 3.292 1.00 84.44 143 ASP A CA 1
ATOM 1151 C C . ASP A 1 143 ? 1.377 3.920 2.421 1.00 84.44 143 ASP A C 1
ATOM 1153 O O . ASP A 1 143 ? 2.472 3.442 2.118 1.00 84.44 143 ASP A O 1
ATOM 1157 N N . LEU A 1 144 ? 0.243 3.375 1.968 1.00 87.81 144 LEU A N 1
ATOM 1158 C CA . LEU A 1 144 ? 0.160 2.145 1.183 1.00 87.81 144 LEU A CA 1
ATOM 1159 C C . LEU A 1 144 ? -0.044 2.387 -0.316 1.00 87.81 144 LEU A C 1
ATOM 1161 O O . LEU A 1 144 ? -0.276 1.425 -1.047 1.00 87.81 144 LEU A O 1
ATOM 1165 N N . HIS A 1 145 ? 0.108 3.619 -0.815 1.00 85.69 145 HIS A N 1
ATOM 1166 C CA . HIS A 1 145 ? -0.016 3.931 -2.250 1.00 85.69 145 HIS A CA 1
ATOM 1167 C C . HIS A 1 145 ? 0.920 3.110 -3.161 1.00 85.69 145 HIS A C 1
ATOM 1169 O O . HIS A 1 145 ? 0.650 2.944 -4.346 1.00 85.69 145 HIS A O 1
ATOM 1175 N N . SER A 1 146 ? 2.013 2.564 -2.619 1.00 83.88 146 SER A N 1
ATOM 1176 C CA . SER A 1 146 ? 2.935 1.680 -3.351 1.00 83.88 146 SER A CA 1
ATOM 1177 C C . SER A 1 146 ? 2.373 0.281 -3.634 1.00 83.88 146 SER A C 1
ATOM 1179 O O . SER A 1 146 ? 2.874 -0.424 -4.507 1.00 83.88 146 SER A O 1
ATOM 1181 N N . VAL A 1 147 ? 1.347 -0.145 -2.893 1.00 87.75 147 VAL A N 1
ATOM 1182 C CA . VAL A 1 147 ? 0.750 -1.490 -2.976 1.00 87.75 147 VAL A CA 1
ATOM 1183 C C . VAL A 1 147 ? -0.767 -1.460 -3.171 1.00 87.75 147 VAL A C 1
ATOM 1185 O O . VAL A 1 147 ? -1.351 -2.467 -3.587 1.00 87.75 147 VAL A O 1
ATOM 1188 N N . LEU A 1 148 ? -1.394 -0.308 -2.932 1.00 88.69 148 LEU A N 1
ATOM 1189 C CA . LEU A 1 148 ? -2.813 -0.042 -3.105 1.00 88.69 148 LEU A CA 1
ATOM 1190 C C . LEU A 1 148 ? -3.040 1.185 -3.991 1.00 88.69 148 LEU A C 1
ATOM 1192 O O . LEU A 1 148 ? -2.459 2.244 -3.790 1.00 88.69 148 LEU A O 1
ATOM 1196 N N . GLU A 1 149 ? -3.966 1.057 -4.929 1.00 88.19 149 GLU A N 1
ATOM 1197 C CA . GLU A 1 149 ? -4.579 2.181 -5.620 1.00 88.19 149 GLU A CA 1
ATOM 1198 C C . GLU A 1 149 ? -5.721 2.710 -4.750 1.00 88.19 149 GLU A C 1
ATOM 1200 O O . GLU A 1 149 ? -6.702 2.000 -4.499 1.00 88.19 149 GLU A O 1
ATOM 1205 N N . ILE A 1 150 ? -5.589 3.947 -4.271 1.00 88.44 150 ILE A N 1
ATOM 1206 C CA . ILE A 1 150 ? -6.543 4.578 -3.356 1.00 88.44 150 ILE A CA 1
ATOM 1207 C C . ILE A 1 150 ? -7.139 5.790 -4.074 1.00 88.44 150 ILE A C 1
ATOM 1209 O O . ILE A 1 150 ? -6.450 6.794 -4.250 1.00 88.44 150 ILE A O 1
ATOM 1213 N N . PRO A 1 151 ? -8.393 5.710 -4.540 1.00 85.62 151 PRO A N 1
ATOM 1214 C CA . PRO A 1 151 ? -8.987 6.788 -5.312 1.00 85.62 151 PRO A CA 1
ATOM 1215 C C . PRO A 1 151 ? -9.429 7.961 -4.428 1.00 85.62 151 PRO A C 1
ATOM 1217 O O . PRO A 1 151 ? -10.084 7.778 -3.401 1.00 85.62 151 PRO A O 1
ATOM 1220 N N . GLU A 1 152 ? -9.167 9.182 -4.897 1.00 77.69 152 GLU A N 1
ATOM 1221 C CA . GLU A 1 152 ? -9.616 10.415 -4.234 1.00 77.69 152 GLU A CA 1
ATOM 1222 C C . GLU A 1 152 ? -11.134 10.621 -4.323 1.00 77.69 152 GLU A C 1
ATOM 1224 O O . GLU A 1 152 ? -11.780 11.082 -3.376 1.00 77.69 152 GLU A O 1
ATOM 1229 N N . SER A 1 153 ? -11.713 10.246 -5.469 1.00 75.12 153 SER A N 1
ATOM 1230 C CA . SER A 1 153 ? -13.129 10.436 -5.792 1.00 75.12 153 SER A CA 1
ATOM 1231 C C . SER A 1 153 ? -13.930 9.144 -5.646 1.00 75.12 153 SER A C 1
ATOM 1233 O O . SER A 1 153 ? -13.588 8.103 -6.210 1.00 75.12 153 SER A O 1
ATOM 1235 N N . GLN A 1 154 ? -15.057 9.223 -4.939 1.00 74.94 154 GLN A N 1
ATOM 1236 C CA . GLN A 1 154 ? -16.069 8.162 -4.945 1.00 74.94 154 GLN A CA 1
ATOM 1237 C C . GLN A 1 154 ? -16.818 8.164 -6.288 1.00 74.94 154 GLN A C 1
ATOM 1239 O O . GLN A 1 154 ? -17.012 9.240 -6.855 1.00 74.94 154 GLN A O 1
ATOM 1244 N N . PRO A 1 155 ? -17.259 7.001 -6.812 1.00 79.88 155 PRO A N 1
ATOM 1245 C CA . PRO A 1 155 ? -17.395 5.695 -6.152 1.00 79.88 155 PRO A CA 1
ATOM 1246 C C . PRO A 1 155 ? -16.270 4.686 -6.461 1.00 79.88 155 PRO A C 1
ATOM 1248 O O . PRO A 1 155 ? -16.491 3.481 -6.341 1.00 79.88 155 PRO A O 1
ATOM 1251 N N . ASN A 1 156 ? -15.084 5.137 -6.874 1.00 89.56 156 ASN A N 1
ATOM 1252 C CA . ASN A 1 156 ? -14.031 4.226 -7.328 1.00 89.56 156 ASN A CA 1
ATOM 1253 C C . ASN A 1 156 ? -13.544 3.284 -6.202 1.00 89.56 156 ASN A C 1
ATOM 1255 O O . ASN A 1 156 ? -13.475 3.697 -5.038 1.00 89.56 156 ASN A O 1
ATOM 1259 N N . PRO A 1 157 ? -13.222 2.015 -6.520 1.00 91.88 157 PRO A N 1
ATOM 1260 C CA . PRO A 1 157 ? -12.796 1.038 -5.525 1.00 91.88 157 PRO A CA 1
ATOM 1261 C C . PRO A 1 157 ? -11.302 1.133 -5.193 1.00 91.88 157 PRO A C 1
ATOM 1263 O O . PRO A 1 157 ? -10.495 1.495 -6.046 1.00 91.88 157 PRO A O 1
ATOM 1266 N N . ILE A 1 158 ? -10.938 0.731 -3.975 1.00 92.25 158 ILE A N 1
ATOM 1267 C CA . ILE A 1 158 ? -9.549 0.556 -3.534 1.00 92.25 158 ILE A CA 1
ATOM 1268 C C . ILE A 1 158 ? -9.023 -0.758 -4.118 1.00 92.25 158 ILE A C 1
ATOM 1270 O O . ILE A 1 158 ? -9.596 -1.816 -3.848 1.00 92.25 158 ILE A O 1
ATOM 1274 N N . ARG A 1 159 ? -7.950 -0.719 -4.913 1.00 89.75 159 ARG A N 1
ATOM 1275 C CA . ARG A 1 159 ? -7.426 -1.903 -5.620 1.00 89.75 159 ARG A CA 1
ATOM 1276 C C . ARG A 1 159 ? -6.031 -2.273 -5.148 1.00 89.75 159 ARG A C 1
ATOM 1278 O O . ARG A 1 159 ? -5.219 -1.413 -4.847 1.00 89.75 159 ARG A O 1
ATOM 1285 N N . LEU A 1 160 ? -5.731 -3.566 -5.142 1.00 87.31 160 LEU A N 1
ATOM 1286 C CA . LEU A 1 160 ? -4.365 -4.054 -4.965 1.00 87.31 160 LEU A CA 1
ATOM 1287 C C . LEU A 1 160 ? -3.588 -3.865 -6.270 1.00 87.31 160 LEU A C 1
ATOM 1289 O O . LEU A 1 160 ? -4.000 -4.381 -7.307 1.00 87.31 160 LEU A O 1
ATOM 1293 N N . LEU A 1 161 ? -2.451 -3.173 -6.206 1.00 84.94 161 LEU A N 1
ATOM 1294 C CA . LEU A 1 161 ? -1.562 -2.982 -7.359 1.00 84.94 161 LEU A CA 1
ATOM 1295 C C . LEU A 1 161 ? -0.760 -4.249 -7.676 1.00 84.94 161 LEU A C 1
ATOM 1297 O O . LEU A 1 161 ? -0.405 -4.507 -8.826 1.00 84.94 161 LEU A O 1
ATOM 1301 N N . HIS A 1 162 ? -0.488 -5.064 -6.652 1.00 81.88 162 HIS A N 1
ATOM 1302 C CA . HIS A 1 162 ? 0.366 -6.240 -6.764 1.00 81.88 162 HIS A CA 1
ATOM 1303 C C . HIS A 1 162 ? -0.330 -7.496 -6.218 1.00 81.88 162 HIS A C 1
ATOM 1305 O O . HIS A 1 162 ? -0.498 -7.617 -5.004 1.00 81.88 162 HIS A O 1
ATOM 1311 N N . PRO A 1 163 ? -0.671 -8.487 -7.069 1.00 77.12 163 PRO A N 1
ATOM 1312 C CA . PRO A 1 163 ? -1.210 -9.772 -6.611 1.00 77.12 163 PRO A CA 1
ATOM 1313 C C . PRO A 1 163 ? -0.305 -10.471 -5.584 1.00 77.12 163 PRO A C 1
ATOM 1315 O O . PRO A 1 163 ? -0.785 -11.023 -4.598 1.00 77.12 163 PRO A O 1
ATOM 1318 N N . SER A 1 164 ? 1.017 -10.344 -5.743 1.00 82.56 164 SER A N 1
ATOM 1319 C CA . SER A 1 164 ? 2.015 -10.893 -4.818 1.00 82.56 164 SER A CA 1
ATOM 1320 C C . SER A 1 164 ? 1.956 -10.302 -3.407 1.00 82.56 164 SER A C 1
ATOM 1322 O O . SER A 1 164 ? 2.407 -10.963 -2.472 1.00 82.56 164 SER A O 1
ATOM 1324 N N . PHE A 1 165 ? 1.401 -9.096 -3.238 1.00 85.44 165 PHE A N 1
ATOM 1325 C CA . PHE A 1 165 ? 1.175 -8.486 -1.925 1.00 85.44 165 PHE A CA 1
ATOM 1326 C C . PHE A 1 165 ? 0.009 -9.159 -1.192 1.00 85.44 165 PHE A C 1
ATOM 1328 O O . PHE A 1 165 ? 0.114 -9.459 -0.004 1.00 85.44 165 PHE A O 1
ATOM 1335 N N . ARG A 1 166 ? -1.066 -9.506 -1.915 1.00 84.94 166 ARG A N 1
ATOM 1336 C CA . ARG A 1 166 ? -2.165 -10.326 -1.378 1.00 84.94 166 ARG A CA 1
ATOM 1337 C C . ARG A 1 166 ? -1.648 -11.685 -0.914 1.00 84.94 166 ARG A C 1
ATOM 1339 O O . ARG A 1 166 ? -1.909 -12.095 0.213 1.00 84.94 166 ARG A O 1
ATOM 1346 N N . ASP A 1 167 ? -0.866 -12.348 -1.764 1.00 83.12 167 ASP A N 1
ATOM 1347 C CA . ASP A 1 167 ? -0.277 -13.656 -1.457 1.00 83.12 167 ASP A CA 1
ATOM 1348 C C . ASP A 1 167 ? 0.712 -13.595 -0.291 1.00 83.12 167 ASP A C 1
ATOM 1350 O O . ASP A 1 167 ? 0.927 -14.590 0.399 1.00 83.12 167 ASP A O 1
ATOM 1354 N N . PHE A 1 168 ? 1.377 -12.456 -0.101 1.00 86.00 168 PHE A N 1
ATOM 1355 C CA . PHE A 1 168 ? 2.245 -12.221 1.046 1.00 86.00 168 PHE A CA 1
ATOM 1356 C C . PHE A 1 168 ? 1.426 -12.116 2.337 1.00 86.00 168 PHE A C 1
ATOM 1358 O O . PHE A 1 168 ? 1.697 -12.854 3.281 1.00 86.00 168 PHE A O 1
ATOM 1365 N N . LEU A 1 169 ? 0.384 -11.278 2.350 1.00 85.31 169 LEU A N 1
ATOM 1366 C CA . LEU A 1 169 ? -0.469 -11.061 3.524 1.00 85.31 169 LEU A CA 1
ATOM 1367 C C . LEU A 1 169 ? -1.277 -12.305 3.930 1.00 85.31 169 LEU A C 1
ATOM 1369 O O . LEU A 1 169 ? -1.519 -12.513 5.115 1.00 85.31 169 LEU A O 1
ATOM 1373 N N . LEU A 1 170 ? -1.677 -13.147 2.972 1.00 84.12 170 LEU A N 1
ATOM 1374 C CA . LEU A 1 170 ? -2.425 -14.382 3.247 1.00 84.12 170 LEU A CA 1
ATOM 1375 C C . LEU A 1 170 ? -1.537 -15.562 3.673 1.00 84.12 170 LEU A C 1
ATOM 1377 O O . LEU A 1 170 ? -2.024 -16.516 4.283 1.00 84.12 170 LEU A O 1
ATOM 1381 N N . ALA A 1 171 ? -0.240 -15.530 3.361 1.00 82.25 171 ALA A N 1
ATOM 1382 C CA . ALA A 1 171 ? 0.678 -16.614 3.682 1.00 82.25 171 ALA A CA 1
ATOM 1383 C C . ALA A 1 171 ? 1.316 -16.408 5.061 1.00 82.25 171 ALA A C 1
ATOM 1385 O O . ALA A 1 171 ? 2.289 -15.669 5.212 1.00 82.25 171 ALA A O 1
ATOM 1386 N N . LYS A 1 172 ? 0.818 -17.147 6.060 1.00 71.50 172 LYS A N 1
ATOM 1387 C CA . LYS A 1 172 ? 1.303 -17.110 7.453 1.00 71.50 172 LYS A CA 1
ATOM 1388 C C . LYS A 1 172 ? 2.815 -17.349 7.598 1.00 71.50 172 LYS A C 1
ATOM 1390 O O . LYS A 1 172 ? 3.434 -16.847 8.526 1.00 71.50 172 LYS A O 1
ATOM 1395 N N . GLU A 1 173 ? 3.410 -18.113 6.684 1.00 69.81 173 GLU A N 1
ATOM 1396 C CA . GLU A 1 173 ? 4.850 -18.405 6.671 1.00 69.81 173 GLU A CA 1
ATOM 1397 C C . GLU A 1 173 ? 5.702 -17.245 6.136 1.00 69.81 173 GLU A C 1
ATOM 1399 O O . GLU A 1 173 ? 6.901 -17.208 6.404 1.00 69.81 173 GLU A O 1
ATOM 1404 N N . ARG A 1 174 ? 5.096 -16.307 5.396 1.00 68.31 174 ARG A N 1
ATOM 1405 C CA . ARG A 1 174 ? 5.772 -15.175 4.741 1.00 68.31 174 ARG A CA 1
ATOM 1406 C C . ARG A 1 174 ? 5.605 -13.883 5.527 1.00 68.31 174 ARG A C 1
ATOM 1408 O O . ARG A 1 174 ? 6.579 -13.181 5.768 1.00 68.31 174 ARG A O 1
ATOM 1415 N N . CYS A 1 175 ? 4.386 -13.599 5.978 1.00 70.50 175 CYS A N 1
ATOM 1416 C CA . CYS A 1 175 ? 4.103 -12.482 6.872 1.00 70.50 175 CYS A CA 1
ATOM 1417 C C . CYS A 1 175 ? 4.256 -12.944 8.333 1.00 70.50 175 CYS A C 1
ATOM 1419 O O . CYS A 1 175 ? 3.277 -13.186 9.036 1.00 70.50 175 CYS A O 1
ATOM 1421 N N . GLN A 1 176 ? 5.504 -13.135 8.781 1.00 61.12 176 GLN A N 1
ATOM 1422 C CA . GLN A 1 176 ? 5.834 -13.552 10.157 1.00 61.12 176 GLN A CA 1
ATOM 1423 C C . GLN A 1 176 ? 5.973 -12.367 11.115 1.00 61.12 176 GLN A C 1
ATOM 1425 O O . GLN A 1 176 ? 6.822 -12.359 12.008 1.00 61.12 176 GLN A O 1
ATOM 1430 N N . THR A 1 177 ? 5.182 -11.320 10.940 1.00 55.12 177 THR A N 1
ATOM 1431 C CA . THR A 1 177 ? 5.240 -10.202 11.870 1.00 55.12 177 THR A CA 1
ATOM 1432 C C . THR A 1 177 ? 4.345 -10.553 13.053 1.00 55.12 177 THR A C 1
ATOM 1434 O O . THR A 1 177 ? 3.146 -10.335 13.013 1.00 55.12 177 THR A O 1
ATOM 1437 N N . GLN A 1 178 ? 4.922 -11.071 14.144 1.00 45.50 178 GLN A N 1
ATOM 1438 C CA . GLN A 1 178 ? 4.236 -11.191 15.449 1.00 45.50 178 GLN A CA 1
ATOM 1439 C C . GLN A 1 178 ? 3.732 -9.836 16.004 1.00 45.50 178 GLN A C 1
ATOM 1441 O O . GLN A 1 178 ? 3.148 -9.794 17.082 1.00 45.50 178 GLN A O 1
ATOM 1446 N N . GLN A 1 179 ? 3.981 -8.741 15.280 1.00 45.00 179 GLN A N 1
ATOM 1447 C CA . GLN A 1 179 ? 3.567 -7.373 15.578 1.00 45.00 179 GLN A CA 1
ATOM 1448 C C . GLN A 1 179 ? 2.447 -6.860 14.640 1.00 45.00 179 GLN A C 1
ATOM 1450 O O . GLN A 1 179 ? 2.029 -5.723 14.821 1.00 45.00 179 GLN A O 1
ATOM 1455 N N . LEU A 1 180 ? 1.962 -7.658 13.668 1.00 48.31 180 LEU A N 1
ATOM 1456 C CA . LEU A 1 180 ? 0.781 -7.367 12.825 1.00 48.31 180 LEU A CA 1
ATOM 1457 C C . LEU A 1 180 ? -0.433 -8.223 13.234 1.00 48.31 180 LEU A C 1
ATOM 1459 O O . LEU A 1 180 ? -0.250 -9.418 13.559 1.00 48.31 180 LEU A O 1
#

Foldseek 3Di:
DDDDPPPPPPVPPDDLVRLLVVLLVVLCVLCVVPPDDPVRSVVQSVLCSSPVVSSVVVSVCRVVVDDQDLLNVLVVLLVLLCVLLDDPDDPVVSVVLLVLLCLLVVCCLPDPDFFALVVSQVVSCVVVDDRDDSVSNCSSCVSVVSQWDHDPDPPDGIDGPDPSSSVQVPDCVSPVPPSD